Protein AF-A0A0B6Y024-F1 (afdb_monomer_lite)

Secondary structure (DSSP, 8-state):
--HHHHHHH--STTHHHHHHHHHHTHHHHS---HHHHHHHHHTTS------HHHHHHHHHHSTT-------TT---

Radius of gyration: 12.93 Å; chains: 1; bounding box: 27×25×34 Å

Foldseek 3Di:
DWPLVVLVPDPDPPSVVVNVVCVVVVVVRVDDDPVVVLVCVQVVNDDDDGPQVVQVVSPVVDPRHDRDDDDPPDDD

pLDDT: mean 86.95, std 9.88, range [47.66, 95.06]

Structure (mmCIF, N/CA/C/O backbone):
data_AF-A0A0B6Y024-F1
#
_entry.id   AF-A0A0B6Y024-F1
#
loop_
_atom_site.group_PDB
_atom_site.id
_atom_site.type_symbol
_atom_site.label_atom_id
_atom_site.label_alt_id
_atom_site.label_comp_id
_atom_site.label_asym_id
_atom_site.label_entity_id
_atom_site.label_seq_id
_atom_site.pdbx_PDB_ins_code
_atom_site.Cartn_x
_atom_site.Cartn_y
_atom_site.Cartn_z
_atom_site.occupancy
_atom_site.B_iso_or_equiv
_atom_site.auth_seq_id
_atom_site.auth_comp_id
_atom_site.auth_asym_id
_atom_site.auth_atom_id
_atom_site.pdbx_PDB_model_num
ATOM 1 N N . ALA A 1 1 ? 12.834 6.058 -0.919 1.00 48.09 1 ALA A N 1
ATOM 2 C CA . ALA A 1 1 ? 11.869 6.229 -2.027 1.00 48.09 1 ALA A CA 1
ATOM 3 C C . ALA A 1 1 ? 10.494 5.835 -1.506 1.00 48.09 1 ALA A C 1
ATOM 5 O O . ALA A 1 1 ? 10.421 4.843 -0.796 1.00 48.09 1 ALA A O 1
ATOM 6 N N . THR A 1 2 ? 9.445 6.616 -1.760 1.00 69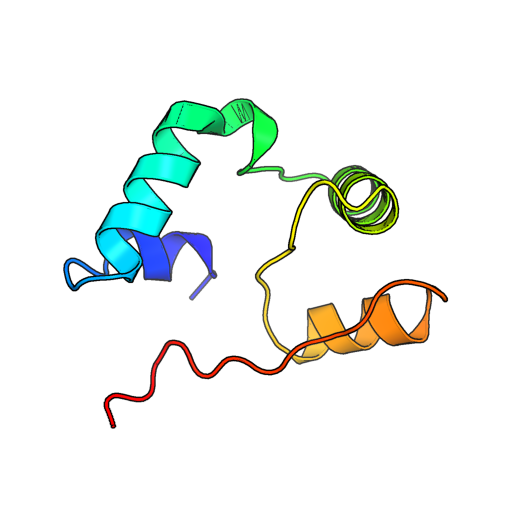.38 2 THR A N 1
ATOM 7 C CA . THR A 1 2 ? 8.080 6.269 -1.323 1.00 69.38 2 THR A CA 1
ATOM 8 C C . THR A 1 2 ? 7.499 5.167 -2.212 1.00 69.38 2 THR A C 1
ATOM 10 O O . THR A 1 2 ? 7.859 5.081 -3.389 1.00 69.38 2 THR A O 1
ATOM 13 N N . SER A 1 3 ? 6.585 4.347 -1.678 1.00 79.00 3 SER A N 1
ATOM 14 C CA . SER A 1 3 ? 5.934 3.256 -2.422 1.00 79.00 3 SER A CA 1
ATOM 15 C C . SER A 1 3 ? 5.334 3.733 -3.752 1.00 79.00 3 SER A C 1
ATOM 17 O O . SER A 1 3 ? 5.564 3.113 -4.784 1.00 79.00 3 SER A O 1
ATOM 19 N N . CYS A 1 4 ? 4.668 4.895 -3.783 1.00 86.00 4 CYS A N 1
ATOM 20 C CA . CYS A 1 4 ? 4.123 5.469 -5.022 1.00 86.00 4 CYS A CA 1
ATOM 21 C C . CYS A 1 4 ? 5.195 5.727 -6.091 1.00 86.00 4 CYS A C 1
ATOM 23 O O . CYS A 1 4 ? 4.987 5.430 -7.265 1.00 86.00 4 CYS A O 1
ATOM 25 N N . SER A 1 5 ? 6.359 6.255 -5.697 1.00 87.62 5 SER A N 1
ATOM 26 C CA . SER A 1 5 ? 7.448 6.518 -6.642 1.00 87.62 5 SER A CA 1
ATOM 27 C C . SER A 1 5 ? 8.050 5.238 -7.221 1.00 87.62 5 SER A C 1
ATOM 29 O O . SER A 1 5 ? 8.560 5.280 -8.338 1.00 87.62 5 SER A O 1
ATOM 31 N N . PHE A 1 6 ? 8.000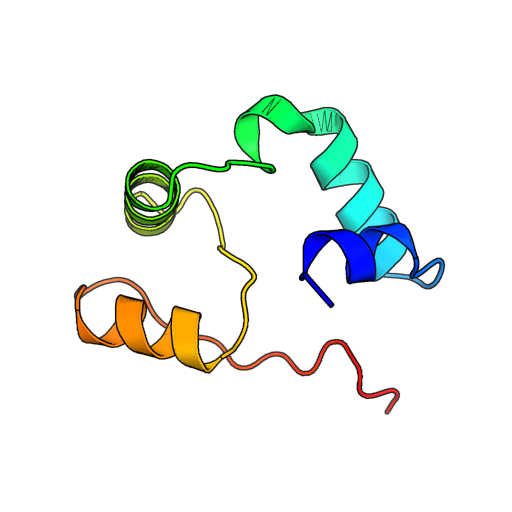 4.118 -6.492 1.00 88.19 6 PHE A N 1
ATOM 32 C CA . PHE A 1 6 ? 8.405 2.814 -7.017 1.00 88.19 6 PHE A CA 1
ATOM 33 C C . PHE A 1 6 ? 7.467 2.379 -8.151 1.00 88.19 6 PHE A C 1
ATOM 35 O O . PHE A 1 6 ? 7.916 2.237 -9.287 1.00 88.19 6 PHE A O 1
ATOM 42 N N . PHE A 1 7 ? 6.160 2.291 -7.885 1.00 90.44 7 PHE A N 1
ATOM 43 C CA . PHE A 1 7 ? 5.173 1.865 -8.887 1.00 90.44 7 PHE A CA 1
ATOM 44 C C . PHE A 1 7 ? 5.112 2.797 -10.105 1.00 90.44 7 PHE A C 1
ATOM 46 O O . PHE A 1 7 ? 4.936 2.335 -11.225 1.00 90.44 7 PHE A O 1
ATOM 53 N N . GLN A 1 8 ? 5.337 4.100 -9.925 1.00 91.56 8 GLN A N 1
ATOM 54 C CA . GLN A 1 8 ? 5.396 5.045 -11.043 1.00 91.56 8 GLN A CA 1
ATOM 55 C C . GLN A 1 8 ? 6.565 4.771 -12.009 1.00 91.56 8 GLN A C 1
ATOM 57 O O . GLN A 1 8 ? 6.448 5.023 -13.216 1.00 91.56 8 GLN A O 1
ATOM 62 N N . ARG A 1 9 ? 7.705 4.308 -11.479 1.00 91.06 9 ARG A N 1
ATOM 63 C CA . ARG A 1 9 ? 8.949 4.100 -12.237 1.00 91.06 9 ARG A CA 1
ATOM 64 C C . ARG A 1 9 ? 9.048 2.708 -12.844 1.00 91.06 9 ARG A C 1
ATOM 66 O O . ARG A 1 9 ? 9.609 2.585 -13.928 1.00 91.06 9 ARG A O 1
ATOM 73 N N . MET A 1 10 ? 8.524 1.687 -12.172 1.00 89.31 10 MET A N 1
ATOM 74 C CA . MET A 1 10 ? 8.571 0.313 -12.667 1.00 89.31 10 MET A CA 1
ATOM 75 C C . MET A 1 10 ? 7.634 0.143 -13.868 1.00 89.31 10 MET A C 1
ATOM 77 O O . MET A 1 10 ? 6.433 0.378 -13.769 1.00 89.31 10 MET A O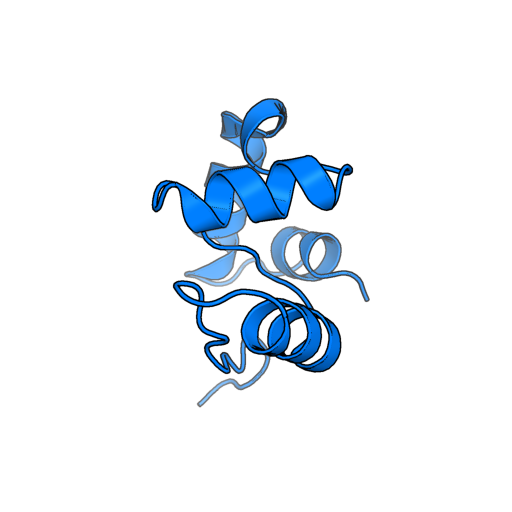 1
ATOM 81 N N . LYS A 1 11 ? 8.205 -0.254 -15.009 1.00 90.44 11 LYS A N 1
ATOM 82 C CA . LYS A 1 11 ? 7.496 -0.511 -16.280 1.00 90.44 11 LYS A CA 1
ATOM 83 C C . LYS A 1 11 ? 7.395 -1.997 -16.617 1.00 90.44 11 LYS A C 1
ATOM 85 O O . LYS A 1 11 ? 7.081 -2.363 -17.737 1.00 90.44 11 LYS A O 1
ATOM 90 N N . GLU A 1 12 ? 7.716 -2.843 -15.648 1.00 90.94 12 GLU A N 1
ATOM 91 C CA . GLU A 1 12 ? 7.630 -4.292 -15.766 1.00 90.94 12 GLU A CA 1
ATOM 92 C C . GLU A 1 12 ? 6.311 -4.757 -15.137 1.00 90.94 12 GLU A C 1
ATOM 94 O O . GLU A 1 12 ? 5.863 -4.212 -14.121 1.00 90.94 12 GLU A O 1
ATOM 99 N N . ASP A 1 13 ? 5.683 -5.768 -15.733 1.00 88.62 13 ASP A N 1
ATOM 100 C CA . ASP A 1 13 ? 4.550 -6.452 -15.117 1.00 88.62 13 ASP A CA 1
ATOM 101 C C . ASP A 1 13 ? 5.003 -7.214 -13.855 1.00 88.62 13 ASP A C 1
ATOM 103 O O . ASP A 1 13 ? 6.089 -7.794 -13.856 1.00 88.62 13 ASP A O 1
ATOM 107 N N . PRO A 1 14 ? 4.192 -7.248 -12.777 1.00 91.06 14 PRO A N 1
ATOM 108 C CA . PRO A 1 14 ? 2.826 -6.717 -12.662 1.00 91.06 14 PRO A CA 1
ATOM 109 C C . PRO A 1 14 ? 2.740 -5.232 -12.250 1.00 91.06 14 PRO A C 1
ATOM 111 O O . PRO A 1 14 ? 1.640 -4.681 -12.148 1.00 91.06 14 PRO A O 1
ATOM 114 N N . TYR A 1 15 ? 3.869 -4.572 -11.983 1.00 91.81 15 TYR A N 1
ATOM 115 C CA . TYR A 1 15 ? 3.915 -3.246 -11.355 1.00 91.81 15 TYR A CA 1
ATOM 116 C C . TYR A 1 15 ? 3.322 -2.138 -12.218 1.00 91.81 15 TYR A C 1
ATOM 118 O O . TYR A 1 15 ? 2.654 -1.246 -11.688 1.00 91.81 15 TYR A O 1
ATOM 126 N N . GLU A 1 16 ? 3.500 -2.220 -13.537 1.00 94.00 16 GLU A N 1
ATOM 127 C CA . GLU A 1 16 ? 2.888 -1.268 -14.463 1.00 94.00 16 GLU A CA 1
ATOM 128 C C . GLU A 1 16 ? 1.352 -1.309 -14.386 1.00 94.00 16 GLU A C 1
ATOM 130 O O . GLU A 1 16 ? 0.709 -0.262 -14.259 1.00 94.00 16 GLU A O 1
ATOM 135 N N . ARG A 1 17 ? 0.753 -2.509 -14.372 1.00 94.94 17 ARG A N 1
ATOM 136 C CA . ARG A 1 17 ? -0.705 -2.673 -14.240 1.00 94.94 17 ARG A CA 1
ATOM 137 C C . ARG A 1 17 ? -1.222 -2.199 -12.887 1.00 94.94 17 ARG A C 1
ATOM 139 O O . ARG A 1 17 ? -2.262 -1.540 -12.834 1.00 94.94 17 ARG A O 1
ATOM 146 N N . MET A 1 18 ? -0.488 -2.471 -11.807 1.00 93.19 18 MET A N 1
ATOM 147 C CA . MET A 1 18 ? -0.829 -1.956 -10.476 1.00 93.19 18 MET A CA 1
ATOM 148 C C . MET A 1 18 ? -0.836 -0.423 -10.457 1.00 93.19 18 MET A C 1
ATOM 150 O O . MET A 1 18 ? -1.780 0.187 -9.955 1.00 93.19 18 MET A O 1
ATOM 154 N N . TRP A 1 19 ? 0.187 0.210 -11.038 1.00 93.94 19 TRP A N 1
ATOM 155 C CA . TRP A 1 19 ? 0.265 1.667 -11.124 1.00 93.94 19 TRP A CA 1
ATOM 156 C C . TRP A 1 19 ? -0.869 2.268 -11.954 1.00 93.94 19 TRP A C 1
A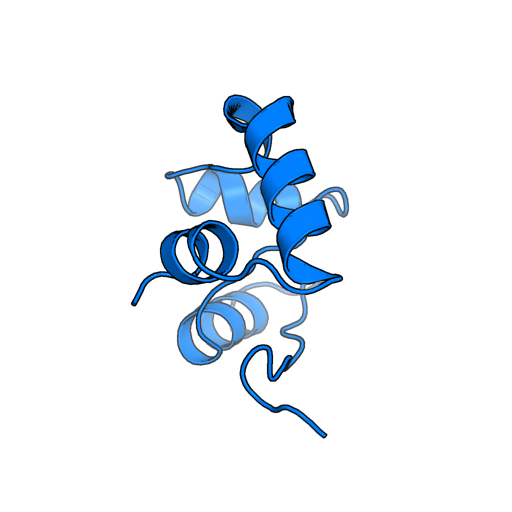TOM 158 O O . TRP A 1 19 ? -1.512 3.222 -11.513 1.00 93.94 19 TRP A O 1
ATOM 168 N N . ALA A 1 20 ? -1.149 1.694 -13.126 1.00 95.06 20 ALA A N 1
ATOM 169 C CA . ALA A 1 20 ? -2.239 2.142 -13.985 1.00 95.06 20 ALA A CA 1
ATOM 170 C C . ALA A 1 20 ? -3.590 2.086 -13.254 1.00 95.06 20 ALA A C 1
ATOM 172 O O . ALA A 1 20 ? -4.344 3.059 -13.282 1.00 95.06 20 ALA A O 1
ATOM 173 N N . PHE A 1 21 ? -3.862 0.997 -12.528 1.00 94.06 21 PHE A N 1
ATOM 174 C CA . PHE A 1 21 ? -5.076 0.859 -11.726 1.00 94.06 21 PHE A CA 1
ATOM 175 C C . PHE A 1 21 ? -5.164 1.915 -10.613 1.00 94.06 21 PHE A C 1
ATOM 177 O O . PHE A 1 21 ? -6.175 2.613 -10.509 1.00 94.06 21 PHE A O 1
ATOM 184 N N . MET A 1 22 ? -4.092 2.093 -9.829 1.00 92.88 22 MET A N 1
ATOM 185 C CA . MET A 1 22 ? -4.054 3.107 -8.767 1.00 92.88 22 MET A CA 1
ATOM 186 C C . MET A 1 22 ? -4.273 4.523 -9.311 1.00 92.88 22 MET A C 1
ATOM 188 O O . MET A 1 22 ? -4.939 5.328 -8.666 1.00 92.88 22 MET A O 1
ATOM 192 N N . LYS A 1 23 ? -3.756 4.833 -10.507 1.00 93.75 23 LYS A N 1
ATOM 193 C CA . LYS A 1 23 ? -3.949 6.140 -11.151 1.00 93.75 23 LYS A CA 1
ATOM 194 C C . LYS A 1 23 ? -5.356 6.346 -11.701 1.00 93.75 23 LYS A C 1
ATOM 196 O O . LYS A 1 23 ? -5.870 7.455 -11.583 1.00 93.75 23 LYS A O 1
ATOM 201 N N . LEU A 1 24 ? -5.987 5.315 -12.263 1.00 94.88 24 LEU A N 1
ATOM 202 C CA . LEU A 1 24 ? -7.378 5.397 -12.730 1.00 94.88 24 LEU A CA 1
ATOM 203 C C . LEU A 1 24 ? -8.357 5.698 -11.586 1.00 94.88 24 LEU A C 1
ATOM 205 O O . LEU A 1 24 ? -9.382 6.333 -11.813 1.00 94.88 24 LEU A O 1
ATOM 209 N N . GLN A 1 25 ? -8.027 5.266 -10.368 1.00 91.69 25 GLN A N 1
ATOM 210 C CA . GLN A 1 25 ? -8.849 5.420 -9.167 1.00 91.69 25 GLN A CA 1
ATOM 211 C C . GLN A 1 25 ? -8.137 6.277 -8.100 1.00 91.69 25 GLN A C 1
ATOM 213 O O . GLN A 1 25 ? -8.260 6.041 -6.901 1.00 91.69 25 GLN A O 1
ATOM 218 N N . GLU A 1 26 ? -7.362 7.281 -8.525 1.00 89.50 26 GLU A N 1
ATOM 219 C CA . GLU A 1 26 ? -6.433 8.032 -7.662 1.00 89.50 26 GLU A CA 1
ATOM 220 C C . GLU A 1 26 ? -7.071 8.569 -6.375 1.00 89.50 26 GLU A C 1
ATOM 222 O O . GLU A 1 26 ? -6.474 8.461 -5.306 1.00 89.50 26 GLU A O 1
ATOM 227 N N . LYS A 1 27 ? -8.304 9.080 -6.451 1.00 87.81 27 LYS A N 1
ATOM 228 C CA . LYS A 1 27 ? -9.026 9.619 -5.288 1.00 87.81 27 LYS A CA 1
ATOM 229 C C . LYS A 1 27 ? -9.305 8.573 -4.207 1.00 87.81 27 LYS A C 1
ATOM 231 O O . LYS A 1 27 ? -9.390 8.929 -3.037 1.00 87.81 27 LYS A O 1
ATOM 236 N N . ASP A 1 28 ? -9.442 7.308 -4.591 1.00 87.75 28 ASP A N 1
ATOM 237 C CA . ASP A 1 28 ? -9.822 6.225 -3.688 1.00 87.75 28 ASP A CA 1
ATOM 238 C C . ASP A 1 28 ? -8.619 5.431 -3.166 1.00 87.75 28 ASP A C 1
ATOM 240 O O . ASP A 1 28 ? -8.689 4.900 -2.053 1.00 87.75 28 ASP A O 1
ATOM 244 N N . PHE A 1 29 ? -7.523 5.381 -3.936 1.00 87.75 29 PHE A N 1
ATOM 245 C CA . PHE A 1 29 ? -6.357 4.528 -3.662 1.00 87.75 29 PHE A CA 1
ATOM 246 C C . PHE A 1 29 ? -5.071 5.293 -3.314 1.00 87.75 29 PHE A C 1
ATOM 248 O O . PHE A 1 29 ? -4.226 4.745 -2.608 1.00 87.75 29 PHE A O 1
ATOM 255 N N . LEU A 1 30 ? -4.904 6.547 -3.750 1.00 87.81 30 LEU A N 1
ATOM 256 C CA . LEU A 1 30 ? -3.736 7.377 -3.414 1.00 87.81 30 LEU A CA 1
ATOM 257 C C . LEU A 1 30 ? -4.081 8.363 -2.290 1.00 87.81 30 LEU A C 1
ATOM 259 O O . LEU A 1 30 ? -4.068 9.582 -2.454 1.00 87.81 30 LEU A O 1
ATOM 263 N N . LEU A 1 31 ? -4.405 7.801 -1.127 1.00 85.25 31 LEU A N 1
ATOM 264 C CA . LEU A 1 31 ? -4.812 8.548 0.061 1.00 85.25 31 LEU A CA 1
ATOM 265 C C . LEU A 1 31 ? -3.595 9.100 0.820 1.00 85.25 31 LEU A C 1
ATOM 267 O O . LEU A 1 31 ? -2.559 8.446 0.928 1.00 85.25 31 LEU A O 1
ATOM 271 N N . SER A 1 32 ? -3.734 10.294 1.398 1.00 84.81 32 SER A N 1
ATOM 272 C CA . SER A 1 32 ? -2.692 10.939 2.214 1.00 84.81 32 SER A CA 1
ATOM 273 C C . SER A 1 32 ? -2.960 10.860 3.722 1.00 84.81 32 SER A C 1
ATOM 275 O O . SER A 1 32 ? -2.043 11.034 4.527 1.00 84.81 32 SER A O 1
ATOM 277 N N . ASN A 1 33 ? -4.203 10.578 4.126 1.00 89.31 33 ASN A N 1
ATOM 278 C CA . ASN A 1 33 ? -4.605 10.499 5.526 1.00 89.31 33 ASN A CA 1
ATOM 279 C C . ASN A 1 33 ? -4.482 9.063 6.061 1.00 89.31 33 ASN A C 1
ATOM 281 O O . ASN A 1 33 ? -5.219 8.167 5.655 1.00 89.31 33 ASN A O 1
ATOM 285 N N . ARG A 1 34 ? -3.583 8.851 7.028 1.00 87.38 34 ARG A N 1
ATOM 286 C CA . ARG A 1 34 ? -3.337 7.528 7.629 1.00 87.38 34 ARG A CA 1
ATOM 287 C C . ARG A 1 34 ? -4.554 6.951 8.351 1.00 87.38 34 ARG A C 1
ATOM 289 O O . ARG A 1 34 ? -4.817 5.763 8.219 1.00 87.38 34 ARG A O 1
ATOM 296 N N . THR A 1 35 ? -5.317 7.766 9.075 1.00 90.12 35 THR A N 1
ATOM 297 C CA . THR A 1 35 ? -6.519 7.300 9.782 1.00 90.12 35 THR A CA 1
ATOM 298 C C . THR A 1 35 ? -7.567 6.782 8.800 1.00 90.12 35 THR A C 1
ATOM 300 O O . THR A 1 35 ? -8.156 5.726 9.023 1.00 90.12 35 THR A O 1
ATOM 303 N N . GLU A 1 36 ? -7.769 7.491 7.687 1.00 91.19 36 GLU A N 1
ATOM 304 C CA . GLU A 1 36 ? -8.671 7.045 6.622 1.00 91.19 36 GLU A CA 1
ATOM 305 C C . GLU A 1 36 ? -8.204 5.718 6.016 1.00 91.19 36 GLU A C 1
ATOM 307 O O . GLU A 1 36 ? -8.999 4.784 5.898 1.00 91.19 36 GLU A O 1
ATOM 312 N N . ILE A 1 37 ? -6.911 5.614 5.695 1.00 90.94 37 ILE A N 1
ATOM 313 C CA . ILE A 1 37 ? -6.306 4.395 5.148 1.00 90.94 37 ILE A CA 1
ATOM 314 C C . ILE A 1 37 ? -6.570 3.208 6.075 1.00 90.94 37 ILE A C 1
ATOM 316 O O . ILE A 1 37 ? -7.135 2.207 5.637 1.00 90.94 37 ILE A O 1
ATOM 320 N N . ILE A 1 38 ? -6.229 3.323 7.362 1.00 91.56 38 ILE A N 1
ATOM 321 C CA . ILE A 1 38 ? -6.400 2.228 8.325 1.00 91.56 38 ILE A CA 1
ATOM 322 C C . ILE A 1 38 ? -7.871 1.828 8.470 1.00 91.56 38 ILE A C 1
ATOM 324 O O . ILE A 1 38 ? -8.174 0.636 8.532 1.00 91.56 38 ILE A O 1
ATOM 328 N N . ASN A 1 39 ? -8.800 2.785 8.468 1.00 91.50 39 ASN A N 1
ATOM 329 C CA . ASN A 1 39 ? -10.230 2.476 8.509 1.00 91.50 39 ASN A CA 1
ATOM 330 C C . ASN A 1 39 ? -10.688 1.699 7.265 1.00 91.50 39 ASN A C 1
ATOM 332 O O . ASN A 1 39 ? -11.457 0.743 7.388 1.00 91.50 39 ASN A O 1
ATOM 336 N N . LYS A 1 40 ? -10.192 2.054 6.073 1.00 91.62 40 LYS A N 1
ATOM 337 C CA . LYS A 1 40 ? -10.510 1.312 4.845 1.00 91.62 40 LYS A CA 1
ATOM 338 C C . LYS A 1 40 ? -9.883 -0.087 4.831 1.00 91.62 40 LYS A C 1
ATOM 340 O O . LYS A 1 40 ? -10.565 -1.024 4.416 1.00 91.62 40 LYS A O 1
ATOM 345 N N . VAL A 1 41 ? -8.661 -0.252 5.343 1.00 93.12 41 VAL A N 1
ATOM 346 C CA . VAL A 1 41 ? -8.021 -1.574 5.491 1.00 93.12 41 VAL A CA 1
ATOM 347 C C . VAL A 1 41 ? -8.828 -2.459 6.442 1.00 93.12 41 VAL A C 1
ATOM 349 O O . VAL A 1 41 ? -9.199 -3.569 6.076 1.00 93.12 41 VAL A O 1
ATOM 352 N N . LYS A 1 42 ? -9.219 -1.938 7.612 1.00 91.94 42 LYS A N 1
ATOM 353 C CA . LYS A 1 42 ? -10.085 -2.653 8.569 1.00 91.94 42 LYS A CA 1
ATOM 354 C C . LYS A 1 42 ? -11.441 -3.047 7.987 1.00 91.94 42 LYS A C 1
ATOM 356 O O . LYS A 1 42 ? -12.010 -4.051 8.394 1.00 91.94 42 LYS A O 1
ATOM 361 N N . SER A 1 43 ? -11.964 -2.268 7.040 1.00 91.62 43 SER A N 1
ATOM 362 C CA . SER A 1 43 ? -13.218 -2.596 6.351 1.00 91.62 43 SER A CA 1
ATOM 363 C C . SER A 1 43 ? -13.090 -3.744 5.337 1.00 91.62 43 SER A C 1
ATOM 365 O O . SER A 1 43 ? -14.097 -4.146 4.757 1.00 91.62 43 SER A O 1
ATOM 367 N N . GLY A 1 44 ? -11.872 -4.248 5.093 1.00 86.31 44 GLY A N 1
ATOM 368 C CA . GLY A 1 44 ? -11.587 -5.355 4.175 1.00 86.31 44 GLY A CA 1
ATOM 369 C C . GLY A 1 44 ? -11.613 -4.981 2.691 1.00 86.31 44 GLY A C 1
ATOM 370 O O . GLY A 1 44 ? -11.567 -5.859 1.837 1.00 86.31 44 GLY A O 1
ATOM 371 N N . LYS A 1 45 ? -11.711 -3.688 2.359 1.00 82.44 45 LYS A N 1
ATOM 372 C CA . LYS A 1 45 ? -11.868 -3.212 0.971 1.00 82.44 45 LYS A CA 1
ATOM 373 C C . LYS A 1 45 ? -10.563 -2.787 0.304 1.00 82.44 45 LYS A C 1
ATOM 375 O O . LYS A 1 45 ? -10.541 -2.645 -0.914 1.00 82.44 45 LYS A O 1
ATOM 380 N N . LEU A 1 46 ? -9.508 -2.539 1.082 1.00 88.88 46 LEU A N 1
ATOM 381 C CA . LEU A 1 46 ? -8.224 -2.039 0.589 1.00 88.88 46 LEU A CA 1
ATOM 382 C C . LEU A 1 46 ? -7.050 -2.719 1.290 1.00 88.88 46 LEU A C 1
ATOM 384 O O . LEU A 1 46 ? -7.112 -3.002 2.483 1.00 88.88 46 LEU A O 1
ATOM 388 N N . ALA A 1 47 ? -5.955 -2.880 0.550 1.00 91.38 47 ALA A N 1
ATOM 389 C CA . ALA A 1 47 ? -4.636 -3.168 1.097 1.00 91.38 47 ALA A CA 1
ATOM 390 C C . ALA A 1 47 ? -3.802 -1.879 1.146 1.00 91.38 47 ALA A C 1
ATOM 392 O O . ALA A 1 47 ? -3.921 -1.023 0.265 1.00 91.38 47 ALA A O 1
ATOM 393 N N . PHE A 1 48 ? -2.947 -1.744 2.161 1.00 91.31 48 PHE A N 1
ATOM 394 C CA . PHE A 1 48 ? -2.044 -0.604 2.314 1.00 91.31 48 PHE A CA 1
ATOM 395 C C . PHE A 1 48 ? -0.593 -1.021 2.060 1.00 91.31 48 PHE A C 1
ATOM 397 O O . PHE A 1 48 ? -0.063 -1.904 2.732 1.00 91.31 48 PHE A O 1
ATOM 404 N N . ILE A 1 49 ? 0.050 -0.374 1.085 1.00 91.06 49 ILE A N 1
ATOM 405 C CA . ILE A 1 49 ? 1.434 -0.667 0.701 1.00 91.06 49 ILE A CA 1
ATOM 406 C C . ILE A 1 49 ? 2.361 0.409 1.273 1.00 91.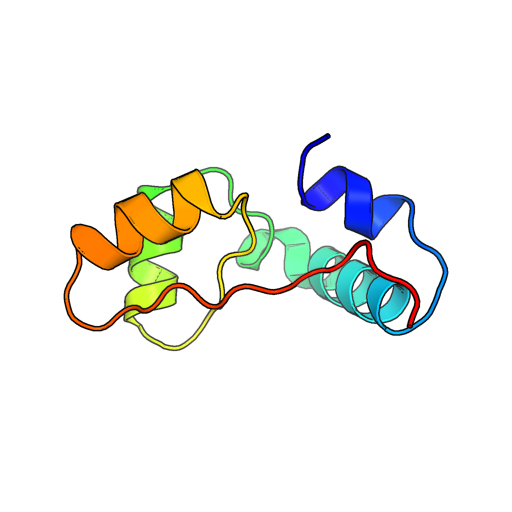06 49 ILE A C 1
ATOM 408 O O . ILE A 1 49 ? 2.398 1.547 0.797 1.00 91.06 49 ILE A O 1
ATOM 412 N N . SER A 1 50 ? 3.154 0.031 2.270 1.00 88.12 50 SER A N 1
ATOM 413 C CA . SER A 1 50 ? 4.151 0.884 2.917 1.00 88.12 50 SER A CA 1
ATOM 414 C C . SER A 1 50 ? 5.437 0.106 3.179 1.00 88.12 50 SER A C 1
ATOM 416 O O . SER A 1 50 ? 5.571 -1.043 2.761 1.00 88.12 50 SER A O 1
ATOM 418 N N . ASP A 1 51 ? 6.395 0.736 3.850 1.00 86.50 51 ASP A N 1
ATOM 419 C CA . ASP A 1 51 ? 7.528 0.006 4.400 1.00 86.50 51 ASP A CA 1
ATOM 420 C C . ASP A 1 51 ? 7.072 -0.966 5.507 1.00 86.50 51 ASP A C 1
ATOM 422 O O . ASP A 1 51 ? 6.065 -0.740 6.189 1.00 86.50 51 ASP A O 1
ATOM 426 N N . GLY A 1 52 ? 7.822 -2.057 5.684 1.00 85.88 52 GLY A N 1
ATOM 427 C CA . GLY A 1 52 ? 7.472 -3.120 6.632 1.00 85.88 52 GLY A CA 1
ATOM 428 C C . GLY A 1 52 ? 7.399 -2.649 8.087 1.00 85.88 52 GLY A C 1
ATOM 429 O O . GLY A 1 52 ? 6.601 -3.175 8.859 1.00 85.88 52 GLY A O 1
ATOM 430 N N . VAL A 1 53 ? 8.155 -1.609 8.463 1.00 89.31 53 VAL A N 1
ATOM 431 C CA . VAL A 1 53 ? 8.114 -1.046 9.822 1.00 89.31 53 VAL A CA 1
ATOM 432 C C . VAL A 1 53 ? 6.778 -0.345 10.062 1.00 89.31 53 VAL A C 1
ATOM 434 O O . VAL A 1 53 ? 6.117 -0.607 11.069 1.00 89.31 53 VAL A O 1
ATOM 437 N N . THR A 1 54 ? 6.345 0.501 9.123 1.00 89.75 54 THR A N 1
ATOM 438 C CA . THR A 1 54 ? 5.039 1.171 9.180 1.00 89.75 54 THR A CA 1
ATOM 439 C C . THR A 1 54 ? 3.897 0.156 9.218 1.00 89.75 54 THR A C 1
ATOM 441 O O . THR A 1 54 ? 2.996 0.277 10.052 1.00 89.75 54 THR A O 1
ATOM 444 N N . ASN A 1 55 ? 3.932 -0.864 8.359 1.00 90.56 55 ASN A N 1
ATOM 445 C CA . ASN A 1 55 ? 2.885 -1.887 8.323 1.00 90.56 55 ASN A CA 1
ATOM 446 C C . ASN A 1 55 ? 2.849 -2.724 9.612 1.00 90.56 55 ASN A C 1
ATOM 448 O O . ASN A 1 55 ? 1.778 -2.893 10.200 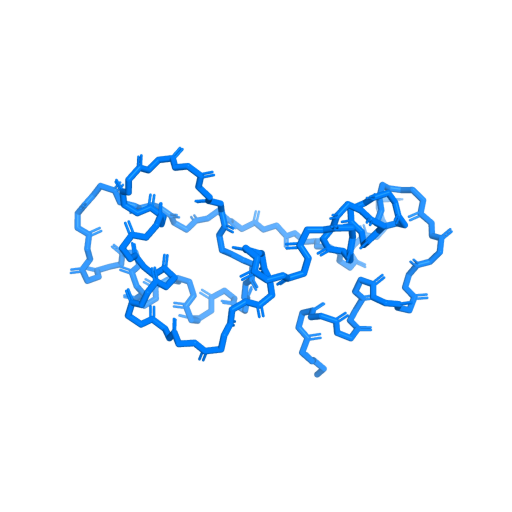1.00 90.56 55 ASN A O 1
ATOM 452 N N . GLY A 1 56 ? 4.009 -3.166 10.106 1.00 91.56 56 GLY A N 1
ATOM 453 C CA . GLY A 1 56 ? 4.117 -3.904 11.365 1.00 91.56 56 GLY A CA 1
ATOM 454 C C . GLY A 1 56 ? 3.621 -3.100 12.569 1.00 91.56 56 GLY A C 1
ATOM 455 O O . GLY A 1 56 ? 2.922 -3.641 13.425 1.00 91.56 56 GLY A O 1
ATOM 456 N N . TYR A 1 57 ? 3.900 -1.793 12.615 1.00 92.69 57 TYR A N 1
ATOM 457 C CA . TYR A 1 57 ? 3.379 -0.909 13.661 1.00 92.69 57 TYR A CA 1
ATOM 458 C C . TYR A 1 57 ? 1.846 -0.917 13.710 1.00 92.69 57 TYR A C 1
ATOM 460 O O . TYR A 1 57 ? 1.265 -1.133 14.774 1.00 92.69 57 TYR A O 1
ATOM 468 N N . TYR A 1 58 ? 1.180 -0.728 12.566 1.00 92.69 58 TYR A N 1
ATOM 469 C CA . TYR A 1 58 ? -0.283 -0.686 12.526 1.00 92.69 58 TYR A CA 1
ATOM 470 C C . TYR A 1 58 ? -0.926 -2.050 12.765 1.00 92.69 58 TYR A C 1
ATOM 472 O O . TYR A 1 58 ? -1.934 -2.110 13.470 1.00 92.69 58 TYR A O 1
ATOM 480 N N . ALA A 1 59 ? -0.337 -3.129 12.245 1.00 92.81 59 ALA A N 1
ATOM 481 C CA . ALA A 1 59 ? -0.806 -4.488 12.505 1.00 92.81 59 ALA A CA 1
ATOM 482 C C . ALA A 1 59 ? -0.779 -4.822 14.006 1.00 92.81 59 ALA A C 1
ATOM 484 O O . ALA A 1 59 ? -1.753 -5.336 14.550 1.00 92.81 59 ALA A O 1
ATOM 485 N N . ASN A 1 60 ? 0.282 -4.421 14.712 1.00 93.62 60 ASN A N 1
ATOM 486 C CA . ASN A 1 60 ? 0.398 -4.638 16.155 1.00 93.62 60 ASN A CA 1
ATOM 487 C C . ASN A 1 60 ? -0.600 -3.808 16.981 1.00 93.62 60 ASN A C 1
ATOM 489 O O . ASN A 1 60 ? -1.002 -4.228 18.064 1.00 93.62 60 ASN A O 1
ATOM 493 N N . GLN A 1 61 ? -1.002 -2.627 16.502 1.00 93.56 61 GLN A N 1
ATOM 494 C CA . GLN A 1 61 ? -1.948 -1.757 17.213 1.00 93.56 61 GLN A CA 1
ATOM 495 C C . GLN A 1 61 ? -3.420 -2.086 16.956 1.00 93.56 61 GLN A C 1
ATOM 497 O O . GLN A 1 61 ? -4.305 -1.586 17.661 1.00 93.56 61 GLN A O 1
ATOM 502 N N . HIS A 1 62 ? -3.717 -2.869 15.925 1.00 90.12 62 HIS A N 1
ATOM 503 C CA . HIS A 1 62 ? -5.078 -3.076 15.464 1.00 90.12 62 HIS A CA 1
ATOM 504 C C . HIS A 1 62 ? -5.342 -4.549 15.181 1.00 90.12 62 HIS A C 1
ATOM 506 O O . HIS A 1 62 ? -4.978 -5.071 14.134 1.00 90.12 62 HIS A O 1
ATOM 512 N N . CYS A 1 63 ? -6.077 -5.193 16.087 1.00 86.56 63 CYS A N 1
ATOM 513 C CA . CYS A 1 63 ? -6.607 -6.528 15.843 1.00 86.56 63 CYS A CA 1
ATOM 514 C C . CYS A 1 63 ? -7.455 -6.538 14.557 1.00 86.56 63 CYS A C 1
ATOM 516 O O . CYS A 1 63 ? -8.260 -5.629 14.335 1.00 86.56 63 CYS A O 1
ATOM 518 N N . GLY A 1 64 ? -7.291 -7.573 13.730 1.00 85.12 64 GLY A N 1
ATOM 519 C CA . GLY A 1 64 ? -8.056 -7.756 12.490 1.00 85.12 64 GLY A CA 1
ATOM 520 C C . GLY A 1 64 ? -7.407 -7.179 11.230 1.00 85.12 64 GLY A C 1
ATOM 521 O O . GLY A 1 64 ? -8.018 -7.235 10.168 1.00 85.12 64 GLY A O 1
ATOM 522 N N . ILE A 1 65 ? -6.186 -6.651 11.328 1.00 91.50 65 ILE A N 1
ATOM 523 C CA . ILE A 1 65 ? -5.327 -6.390 10.171 1.00 91.50 65 ILE A CA 1
ATOM 524 C C . ILE A 1 65 ? -3.988 -7.099 10.370 1.00 91.50 65 ILE A C 1
ATOM 526 O O . ILE A 1 65 ? -3.521 -7.249 11.497 1.00 91.50 65 ILE A O 1
ATOM 530 N N . GLU A 1 66 ? -3.375 -7.537 9.278 1.00 92.19 66 GLU A N 1
ATOM 531 C CA . GLU A 1 66 ? -2.082 -8.219 9.287 1.00 92.19 66 GLU A CA 1
ATOM 532 C C . GLU A 1 66 ? -1.083 -7.495 8.384 1.00 92.19 66 GLU A C 1
ATOM 534 O O . GLU A 1 66 ? -1.463 -6.834 7.413 1.00 92.19 66 GLU A O 1
ATOM 539 N N . SER A 1 67 ? 0.202 -7.599 8.722 1.00 92.50 67 SER A N 1
ATOM 540 C CA . SER A 1 67 ? 1.285 -7.149 7.851 1.00 92.50 67 SER A CA 1
ATOM 541 C C . SER A 1 67 ? 1.760 -8.332 7.025 1.00 92.50 67 SER A C 1
ATOM 543 O O . SER A 1 67 ? 2.133 -9.361 7.584 1.00 92.50 67 SER A O 1
ATOM 545 N N . ILE A 1 68 ? 1.766 -8.168 5.706 1.00 89.69 68 ILE A N 1
ATOM 546 C CA . ILE A 1 68 ? 2.285 -9.165 4.774 1.00 89.69 68 ILE A CA 1
ATOM 547 C C . ILE A 1 68 ? 3.597 -8.633 4.214 1.00 89.69 68 ILE A C 1
ATOM 549 O O . ILE A 1 68 ? 3.619 -7.572 3.583 1.00 89.69 68 ILE A O 1
ATOM 553 N N . ASP A 1 69 ? 4.676 -9.378 4.431 1.00 84.56 69 ASP A N 1
ATOM 554 C CA . ASP A 1 69 ? 5.975 -9.048 3.857 1.00 84.56 69 ASP A CA 1
ATOM 555 C C . ASP A 1 69 ? 5.991 -9.392 2.364 1.00 84.56 69 ASP A C 1
ATOM 557 O O . ASP A 1 69 ? 5.761 -10.529 1.950 1.00 84.56 69 ASP A O 1
ATOM 561 N N . GLN A 1 70 ? 6.247 -8.372 1.545 1.00 78.88 70 GLN A N 1
ATOM 562 C CA . GLN A 1 70 ? 6.298 -8.454 0.087 1.00 78.88 70 GLN A CA 1
ATOM 563 C C . GLN A 1 70 ? 7.570 -7.771 -0.412 1.00 78.88 70 GLN A C 1
ATOM 565 O O . GLN A 1 70 ? 7.743 -6.555 -0.288 1.00 78.88 70 GLN A O 1
ATOM 570 N N . ASN A 1 71 ? 8.458 -8.560 -1.011 1.00 76.94 71 ASN A N 1
ATOM 571 C CA . ASN A 1 71 ? 9.718 -8.074 -1.558 1.00 76.94 71 ASN A CA 1
ATOM 572 C C . ASN A 1 71 ? 9.528 -7.596 -3.000 1.00 76.94 71 ASN A C 1
ATOM 574 O O . ASN A 1 71 ? 9.971 -8.230 -3.949 1.00 76.94 71 ASN A O 1
ATOM 578 N N . PHE A 1 72 ? 8.916 -6.423 -3.175 1.00 73.50 72 PHE A N 1
ATOM 579 C CA . PHE A 1 72 ? 8.682 -5.842 -4.506 1.00 73.50 72 PHE A CA 1
ATOM 580 C C . PHE A 1 72 ? 9.964 -5.571 -5.323 1.00 73.50 72 PHE A C 1
ATOM 582 O O . PHE A 1 72 ? 9.892 -5.314 -6.521 1.00 73.50 72 PHE A O 1
ATOM 589 N N . GLN A 1 73 ? 11.143 -5.594 -4.694 1.00 67.19 73 GLN A N 1
ATOM 590 C CA . GLN A 1 73 ? 12.427 -5.313 -5.346 1.00 67.19 73 GLN A CA 1
ATOM 591 C C . GLN A 1 73 ? 13.249 -6.561 -5.688 1.00 67.19 73 GLN A C 1
ATOM 593 O O . GLN A 1 73 ? 14.267 -6.419 -6.365 1.00 67.19 73 GLN A O 1
ATOM 598 N N . SER A 1 74 ? 12.859 -7.760 -5.243 1.00 57.34 74 SER A N 1
ATOM 599 C CA . SER A 1 74 ? 13.578 -8.973 -5.638 1.00 57.34 74 SER A CA 1
ATOM 600 C C . SER A 1 74 ? 13.091 -9.426 -7.011 1.00 57.34 74 SER A C 1
ATOM 602 O O . SER A 1 74 ? 11.920 -9.759 -7.182 1.00 57.34 74 SER A O 1
ATOM 604 N N . LYS A 1 75 ? 13.995 -9.421 -7.993 1.00 53.34 75 LYS A N 1
ATOM 605 C CA . LYS A 1 75 ? 13.870 -10.304 -9.152 1.00 53.34 75 LYS A CA 1
ATOM 606 C C . LYS A 1 75 ? 14.341 -11.673 -8.672 1.00 53.34 75 LYS A C 1
ATOM 608 O O . LYS A 1 75 ? 15.486 -11.767 -8.230 1.00 53.34 75 LYS A O 1
ATOM 613 N N . ASP A 1 76 ? 13.448 -12.655 -8.672 1.00 47.66 76 ASP A N 1
ATOM 614 C CA . ASP A 1 76 ? 13.859 -14.060 -8.613 1.00 47.66 76 ASP A CA 1
ATOM 615 C C . ASP A 1 76 ? 14.778 -14.390 -9.803 1.00 47.66 76 ASP A C 1
ATOM 617 O O . ASP A 1 76 ? 14.560 -13.813 -10.901 1.00 47.66 76 ASP A O 1
#

Organism: NCBI:txid1028688

Sequence (76 aa):
ATSCSFFQRMKEDPYERMWAFMKLQEKDFLLSNRTEIINKVKSGKLAFISDGVTNGYYANQHCGIESIDQNFQSKD